Protein AF-A0A8C9FLG6-F1 (afdb_monomer_lite)

Radius of gyration: 24.49 Å; chains: 1; bounding box: 48×32×73 Å

Organism: Pavo cristatus (NCBI:txid9049)

Foldseek 3Di:
DVVVVVVVVVVVCVVAPPPPDDDDDDDDDQFEQACLVVQVVVLHDGPALPPDRQPPADPQGGPSDHGYPVVVVVVVVVPDDDPDDPDDPPPPPDDDPDDD

pLDDT: mean 80.17, std 16.38, range [39.97, 97.75]

Secondary structure (DSSP, 8-state):
-HHHHHHHHHHHHHHS---------------B-TTHHHHHHTTPPPTTSTTS--TT-BTTB-TTSPBPHHHHHHHHHHHSPPP-----------------

Sequence (100 aa):
MQEAAMWAAALLLLLCPPALAGRFWHITDLHWDPGYEAAVAAGQRCPSGGSEATPGAGPWGSYLCDAPWSLLSSAVLAMRPPPPRHRGCVSSSAASRSRG

Structure (mmCIF, N/CA/C/O backbone):
data_AF-A0A8C9FLG6-F1
#
_entry.id   AF-A0A8C9FLG6-F1
#
loop_
_atom_site.group_PDB
_atom_site.id
_atom_site.type_symbol
_atom_site.label_atom_id
_atom_site.label_alt_id
_atom_site.label_comp_id
_atom_site.label_asym_id
_atom_site.label_entity_id
_atom_site.label_seq_id
_atom_site.pdbx_PDB_ins_code
_atom_site.Cartn_x
_atom_site.Cartn_y
_atom_site.Cartn_z
_atom_site.occupancy
_atom_site.B_iso_or_equiv
_atom_site.auth_seq_id
_atom_site.auth_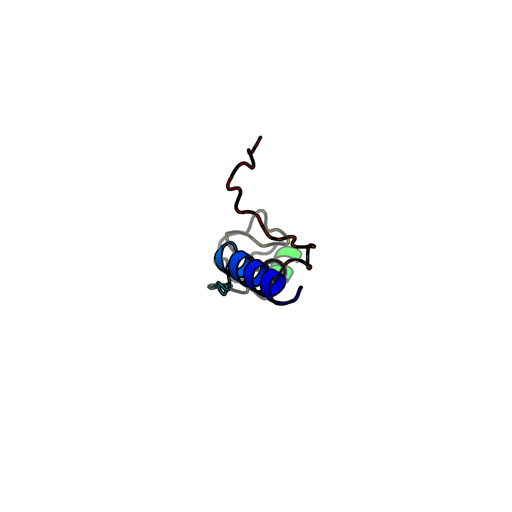comp_id
_atom_site.auth_asym_id
_atom_site.auth_atom_id
_atom_site.pdbx_PDB_model_num
ATOM 1 N N . MET A 1 1 ? 29.558 -0.921 -50.156 1.00 60.56 1 MET A N 1
ATOM 2 C CA . MET A 1 1 ? 28.534 -0.302 -49.279 1.00 60.56 1 MET A CA 1
ATOM 3 C C . MET A 1 1 ? 28.283 -1.089 -47.984 1.00 60.56 1 MET A C 1
ATOM 5 O O . MET A 1 1 ? 27.946 -0.457 -46.997 1.00 60.56 1 MET A O 1
ATOM 9 N N . GLN A 1 2 ? 28.458 -2.420 -47.939 1.00 63.78 2 GLN A N 1
ATOM 10 C CA . GLN A 1 2 ? 28.180 -3.240 -46.739 1.00 63.78 2 GLN A CA 1
ATOM 11 C C . GLN A 1 2 ? 29.267 -3.173 -45.647 1.00 63.78 2 GLN A C 1
ATOM 13 O O . GLN A 1 2 ? 28.932 -3.093 -44.472 1.00 63.78 2 GLN A O 1
ATOM 18 N N . GLU A 1 3 ? 30.549 -3.103 -46.015 1.00 72.44 3 GLU A N 1
ATOM 19 C CA . GLU A 1 3 ? 31.666 -3.042 -45.051 1.00 72.44 3 GLU A CA 1
ATOM 20 C C . GLU A 1 3 ? 31.596 -1.816 -44.131 1.00 72.44 3 GLU A C 1
ATOM 22 O O . GLU A 1 3 ? 31.666 -1.931 -42.912 1.00 72.44 3 GLU A O 1
ATOM 27 N N . ALA A 1 4 ? 31.381 -0.628 -44.703 1.00 77.44 4 ALA A N 1
ATOM 28 C CA . ALA A 1 4 ? 31.287 0.615 -43.936 1.00 77.44 4 ALA A CA 1
ATOM 29 C C . ALA A 1 4 ? 30.111 0.607 -42.944 1.00 77.44 4 ALA A C 1
ATOM 31 O O . ALA A 1 4 ? 30.225 1.150 -41.848 1.00 77.44 4 ALA A O 1
ATOM 32 N N . ALA A 1 5 ? 28.999 -0.044 -43.303 1.00 76.81 5 ALA A N 1
ATOM 33 C CA . ALA A 1 5 ? 27.848 -0.196 -42.421 1.00 76.81 5 ALA A CA 1
ATOM 34 C C . ALA A 1 5 ? 28.148 -1.141 -41.246 1.00 76.81 5 ALA A C 1
ATOM 36 O O . ALA A 1 5 ? 27.734 -0.862 -40.122 1.00 76.81 5 ALA A O 1
ATOM 37 N N . MET A 1 6 ? 28.910 -2.217 -41.477 1.00 78.88 6 MET A N 1
ATOM 38 C CA . MET A 1 6 ? 29.339 -3.129 -40.412 1.00 78.88 6 MET A CA 1
ATOM 39 C C . MET A 1 6 ? 30.326 -2.464 -39.453 1.00 78.88 6 MET A C 1
ATOM 41 O O . MET A 1 6 ? 30.162 -2.578 -38.240 1.00 78.88 6 MET A O 1
ATOM 45 N N . TRP A 1 7 ? 31.298 -1.708 -39.974 1.00 84.19 7 TRP A N 1
ATOM 46 C CA . TRP A 1 7 ? 32.234 -0.951 -39.138 1.00 84.19 7 TRP A CA 1
ATOM 47 C C . TRP A 1 7 ? 31.532 0.130 -38.321 1.00 84.19 7 TRP A C 1
ATOM 49 O O . TRP A 1 7 ? 31.820 0.275 -37.136 1.00 84.19 7 TRP A O 1
ATOM 59 N N . ALA A 1 8 ? 30.568 0.839 -38.913 1.00 81.38 8 ALA A N 1
ATOM 60 C CA . ALA A 1 8 ? 29.761 1.822 -38.198 1.00 81.38 8 ALA A CA 1
ATOM 61 C C . ALA A 1 8 ? 28.903 1.174 -37.097 1.00 81.38 8 ALA A C 1
ATOM 63 O O . ALA A 1 8 ? 28.847 1.699 -35.988 1.00 81.38 8 ALA A O 1
ATOM 64 N N . ALA A 1 9 ? 28.282 0.020 -37.365 1.00 77.88 9 ALA A N 1
ATOM 65 C CA . ALA A 1 9 ? 27.505 -0.720 -36.370 1.00 77.88 9 ALA A CA 1
ATOM 66 C C . ALA A 1 9 ? 28.384 -1.269 -35.231 1.00 77.88 9 ALA A C 1
ATOM 68 O O . ALA A 1 9 ? 28.002 -1.181 -34.065 1.00 77.88 9 ALA A O 1
ATOM 69 N N . ALA A 1 10 ? 29.577 -1.778 -35.545 1.00 80.88 10 ALA A N 1
ATOM 70 C CA . ALA A 1 10 ? 30.543 -2.234 -34.550 1.00 80.88 10 ALA A CA 1
ATOM 71 C C . ALA A 1 10 ? 31.054 -1.075 -33.677 1.00 80.88 10 ALA A C 1
ATOM 73 O O . ALA A 1 10 ? 31.071 -1.201 -32.451 1.00 80.88 10 ALA A O 1
ATOM 74 N N . LEU A 1 11 ? 31.390 0.075 -34.280 1.00 81.06 11 LEU A N 1
ATOM 75 C CA . LEU A 1 11 ? 31.747 1.289 -33.534 1.00 81.06 11 LEU A CA 1
ATOM 76 C C . LEU A 1 11 ? 30.596 1.744 -32.630 1.00 81.06 11 LEU A C 1
ATOM 78 O O . LEU A 1 11 ? 30.825 2.118 -31.483 1.00 81.06 11 LEU A O 1
ATOM 82 N N . LEU A 1 12 ? 29.359 1.690 -33.131 1.00 75.19 12 LEU A N 1
ATOM 83 C CA . LEU A 1 12 ? 28.170 2.098 -32.387 1.00 75.19 12 LEU A CA 1
ATOM 84 C C . LEU A 1 12 ? 27.909 1.191 -31.172 1.00 75.19 12 LEU A C 1
ATOM 86 O O . LEU A 1 12 ? 27.594 1.699 -30.098 1.00 75.19 12 LEU A O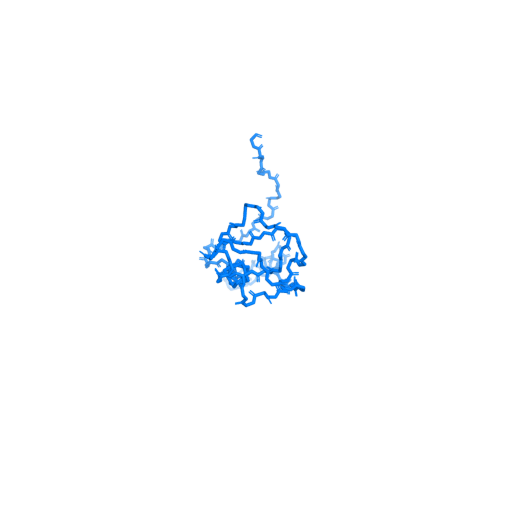 1
ATOM 90 N N . LEU A 1 13 ? 28.096 -0.126 -31.310 1.00 73.38 13 LEU A N 1
ATOM 91 C CA . LEU A 1 13 ? 27.986 -1.087 -30.204 1.00 73.38 13 LEU A CA 1
ATOM 92 C C . LEU A 1 13 ? 29.106 -0.923 -29.162 1.00 73.38 13 LEU A C 1
ATOM 94 O O . LEU A 1 13 ? 28.858 -1.102 -27.971 1.00 73.38 13 LEU A O 1
ATOM 98 N N . LEU A 1 14 ? 30.319 -0.559 -29.591 1.00 75.12 14 LEU A N 1
ATOM 99 C CA . LEU A 1 14 ? 31.457 -0.285 -28.703 1.00 75.12 14 LEU A CA 1
ATOM 100 C C . LEU A 1 14 ? 31.297 1.031 -27.926 1.00 75.12 14 LEU A C 1
ATOM 102 O O . LEU A 1 14 ? 31.654 1.098 -26.752 1.00 75.12 14 LEU A O 1
ATOM 106 N N . LEU A 1 15 ? 30.758 2.073 -28.564 1.00 76.94 15 LEU A N 1
ATOM 107 C CA . LEU A 1 15 ? 30.556 3.396 -27.958 1.00 76.94 15 LEU A CA 1
ATOM 108 C C . LEU A 1 15 ? 29.287 3.472 -27.091 1.00 76.94 15 LEU A C 1
ATOM 110 O O . LEU A 1 15 ? 29.192 4.332 -26.217 1.00 76.94 15 LEU A O 1
ATOM 114 N N . CYS A 1 16 ? 28.315 2.583 -27.314 1.00 66.81 16 CYS A N 1
ATOM 115 C CA . CYS A 1 16 ? 27.076 2.502 -26.544 1.00 66.81 16 CYS A CA 1
ATOM 116 C C . CYS A 1 16 ? 26.714 1.034 -26.258 1.00 66.81 16 CYS A C 1
ATOM 118 O O . CYS A 1 16 ? 25.765 0.504 -26.846 1.00 66.81 16 CYS A O 1
ATOM 120 N N . PRO A 1 17 ? 27.455 0.352 -25.362 1.00 67.00 17 PRO A N 1
ATOM 121 C CA . PRO A 1 17 ? 27.061 -0.981 -24.942 1.00 67.00 17 PRO A CA 1
ATOM 122 C C . PRO A 1 17 ? 25.672 -0.888 -24.296 1.00 67.00 17 PRO A C 1
ATOM 124 O O . PRO A 1 17 ? 25.449 -0.026 -23.435 1.00 67.00 17 PRO A O 1
ATOM 127 N N . PRO A 1 18 ? 24.707 -1.736 -24.690 1.00 67.75 18 PRO A N 1
ATOM 128 C CA . PRO A 1 18 ? 23.404 -1.733 -24.055 1.00 67.75 18 PRO A CA 1
ATOM 129 C C . PRO A 1 18 ? 23.603 -2.077 -22.577 1.00 67.75 18 PRO A C 1
ATOM 131 O O . PRO A 1 18 ? 24.148 -3.126 -22.237 1.00 67.75 18 PRO A O 1
ATOM 134 N N . ALA A 1 19 ? 23.189 -1.177 -21.686 1.00 66.38 19 ALA A N 1
ATOM 135 C CA . ALA A 1 19 ? 23.258 -1.403 -20.250 1.00 66.38 19 ALA A CA 1
ATOM 136 C C . ALA A 1 19 ? 22.259 -2.507 -19.848 1.00 66.38 19 ALA A C 1
ATOM 138 O O . ALA A 1 19 ? 21.144 -2.222 -19.414 1.00 66.38 19 ALA A O 1
ATOM 139 N N . LEU A 1 20 ? 22.650 -3.778 -19.995 1.00 66.00 20 LEU A N 1
ATOM 140 C CA . LEU A 1 20 ? 21.914 -4.954 -19.515 1.00 66.00 20 LEU A CA 1
ATOM 141 C C . LEU A 1 20 ? 22.188 -5.196 -18.019 1.00 66.00 20 LEU A C 1
ATOM 143 O O . LEU A 1 20 ? 22.536 -6.292 -17.591 1.00 66.00 20 LEU A O 1
ATOM 147 N N . ALA A 1 21 ? 22.043 -4.165 -17.190 1.00 76.38 21 ALA A N 1
ATOM 148 C CA . ALA A 1 21 ? 21.999 -4.377 -15.749 1.00 76.38 21 ALA A CA 1
ATOM 149 C C . ALA A 1 21 ? 20.569 -4.779 -15.362 1.00 76.38 21 ALA A C 1
ATOM 151 O O . ALA A 1 21 ? 19.636 -3.978 -15.478 1.00 76.38 21 ALA A O 1
ATOM 152 N N . GLY A 1 22 ? 20.391 -6.025 -14.916 1.00 80.56 22 GLY A N 1
ATOM 153 C CA . GLY A 1 22 ? 19.137 -6.476 -14.317 1.00 80.56 22 GLY A CA 1
ATOM 154 C C . GLY A 1 22 ? 18.813 -5.655 -13.066 1.00 80.56 22 GLY A C 1
ATOM 155 O O . GLY A 1 22 ? 19.706 -5.280 -12.308 1.00 80.56 22 GLY A O 1
ATOM 156 N N . ARG A 1 23 ? 17.532 -5.349 -12.850 1.00 84.19 23 ARG A N 1
ATOM 157 C CA . ARG A 1 23 ? 17.051 -4.654 -11.648 1.00 84.19 23 ARG A CA 1
ATOM 158 C C . ARG A 1 23 ? 15.998 -5.529 -10.992 1.00 84.19 23 ARG A C 1
ATOM 160 O O . ARG A 1 23 ? 15.138 -6.063 -11.688 1.00 84.19 23 ARG A O 1
ATOM 167 N N . PHE A 1 24 ? 16.059 -5.645 -9.675 1.00 91.88 24 PHE A N 1
ATOM 168 C CA . PHE A 1 24 ? 15.056 -6.342 -8.881 1.00 91.88 24 PHE A CA 1
ATOM 169 C C . PHE A 1 24 ? 14.609 -5.447 -7.727 1.00 91.88 24 PHE A C 1
ATOM 171 O O . PHE A 1 24 ? 15.357 -4.581 -7.271 1.00 91.88 24 PHE A O 1
ATOM 178 N N . TRP A 1 25 ? 13.373 -5.646 -7.287 1.00 95.12 25 TRP A N 1
ATOM 179 C CA . TRP A 1 25 ? 12.842 -5.019 -6.085 1.00 95.12 25 TRP A CA 1
ATOM 180 C C . TRP A 1 25 ? 13.057 -5.956 -4.900 1.00 95.12 25 TRP A C 1
ATOM 182 O O . TRP A 1 25 ? 12.898 -7.167 -5.037 1.00 95.12 25 TRP A O 1
ATOM 192 N N . HIS A 1 26 ? 13.390 -5.394 -3.743 1.00 95.94 26 HIS A N 1
ATOM 193 C CA . HIS A 1 26 ? 13.369 -6.100 -2.469 1.00 95.94 26 HIS A CA 1
ATOM 194 C C . HIS A 1 26 ? 12.371 -5.379 -1.564 1.00 95.94 26 HIS A C 1
ATOM 196 O O . HIS A 1 26 ? 12.491 -4.174 -1.350 1.00 95.94 26 HIS A O 1
ATOM 202 N N . ILE A 1 27 ? 11.368 -6.114 -1.092 1.00 96.94 27 ILE A N 1
ATOM 203 C CA . ILE A 1 27 ? 10.342 -5.649 -0.16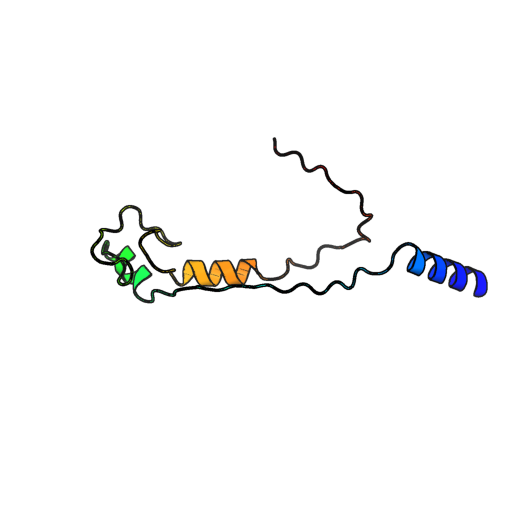2 1.00 96.94 27 ILE A CA 1
ATOM 204 C C . ILE A 1 27 ? 10.236 -6.681 0.960 1.00 96.94 27 ILE A C 1
ATOM 206 O O . ILE A 1 27 ? 10.347 -7.879 0.706 1.00 96.94 27 ILE A O 1
ATOM 210 N N . THR A 1 28 ? 10.057 -6.216 2.188 1.00 97.06 28 THR A N 1
ATOM 211 C CA . THR A 1 28 ? 10.007 -7.039 3.400 1.00 97.06 28 THR A CA 1
ATOM 212 C C . THR A 1 28 ? 9.039 -6.406 4.396 1.00 97.06 28 THR A C 1
ATOM 214 O O . THR A 1 28 ? 8.577 -5.288 4.161 1.00 97.06 28 THR A O 1
ATOM 217 N N . ASP A 1 29 ? 8.706 -7.141 5.459 1.00 97.38 29 ASP A N 1
ATOM 218 C CA . ASP A 1 29 ? 7.981 -6.631 6.630 1.00 97.38 29 ASP A CA 1
ATOM 219 C C . ASP A 1 29 ? 6.654 -5.939 6.274 1.00 97.38 29 ASP A C 1
ATOM 221 O O . ASP A 1 29 ? 6.297 -4.909 6.836 1.00 97.38 29 ASP A O 1
ATOM 225 N N . LEU A 1 30 ? 5.901 -6.500 5.317 1.00 96.56 30 LEU A N 1
ATOM 226 C CA . LEU A 1 30 ? 4.661 -5.879 4.838 1.00 96.56 30 LEU A CA 1
ATOM 227 C C . LEU A 1 30 ? 3.589 -5.775 5.929 1.00 96.56 30 LEU A C 1
ATOM 229 O O . LEU A 1 30 ? 2.734 -4.912 5.790 1.00 96.56 30 LEU A O 1
ATOM 233 N N . HIS A 1 31 ? 3.628 -6.659 6.939 1.00 97.31 31 HIS A N 1
ATOM 234 C CA . HIS A 1 31 ? 2.770 -6.655 8.130 1.00 97.31 31 HIS A CA 1
ATOM 235 C C . HIS A 1 31 ? 1.320 -6.260 7.829 1.00 97.31 31 HIS A C 1
ATOM 237 O O . HIS A 1 31 ? 0.938 -5.109 7.971 1.00 97.31 31 HIS A O 1
ATOM 243 N N . TRP A 1 32 ? 0.510 -7.209 7.361 1.00 97.12 32 TRP A N 1
ATOM 244 C CA . TRP A 1 32 ? -0.879 -6.931 7.002 1.00 97.12 32 TRP A CA 1
ATOM 245 C C . TRP A 1 32 ? -1.815 -7.048 8.214 1.00 97.12 32 TRP A C 1
ATOM 247 O O . TRP A 1 32 ? -1.886 -8.117 8.822 1.00 97.12 32 TRP A O 1
ATOM 257 N N . ASP A 1 33 ? -2.574 -5.987 8.509 1.00 96.88 33 ASP A N 1
ATOM 258 C CA . ASP A 1 33 ? -3.675 -6.006 9.485 1.00 96.88 33 ASP A CA 1
ATOM 259 C C . ASP A 1 33 ? -5.034 -6.129 8.767 1.00 96.88 33 ASP A C 1
ATOM 261 O O . ASP A 1 33 ? -5.531 -5.144 8.215 1.00 96.88 33 ASP A O 1
ATOM 265 N N . PRO A 1 34 ? -5.674 -7.315 8.768 1.00 96.12 34 PRO A N 1
ATOM 266 C CA . PRO A 1 34 ? -6.957 -7.526 8.095 1.00 96.12 34 PRO A CA 1
ATOM 267 C C . PRO A 1 34 ? -8.136 -6.823 8.786 1.00 96.12 34 PRO A C 1
ATOM 269 O O . PRO A 1 34 ? -9.222 -6.749 8.211 1.00 96.12 34 PRO A O 1
ATOM 272 N N . GLY A 1 35 ? -7.963 -6.361 10.027 1.00 95.06 35 GLY A N 1
ATOM 273 C CA . GLY A 1 35 ? -8.997 -5.659 10.782 1.00 95.06 35 GLY A CA 1
ATOM 274 C C . GLY A 1 35 ? -8.853 -4.140 10.752 1.00 95.06 35 GLY A C 1
ATOM 275 O O . GLY A 1 35 ? -9.712 -3.460 11.316 1.00 95.06 35 GLY A O 1
ATOM 276 N N . TYR A 1 36 ? -7.810 -3.603 10.110 1.00 95.12 36 TYR A N 1
ATOM 277 C CA . TYR A 1 36 ? -7.528 -2.170 10.104 1.00 95.12 36 TYR A CA 1
ATOM 278 C C . TYR A 1 36 ? -8.710 -1.357 9.573 1.00 95.12 36 TYR A C 1
ATOM 280 O O . TYR A 1 36 ? -9.193 -0.446 10.244 1.00 95.12 36 TYR A O 1
ATOM 288 N N . GLU A 1 37 ? -9.214 -1.687 8.385 1.00 93.31 37 GLU A N 1
ATOM 289 C CA . GLU A 1 37 ? -10.245 -0.899 7.710 1.00 93.31 37 GLU A CA 1
ATOM 290 C C . GLU A 1 37 ? -11.561 -0.907 8.493 1.00 93.31 37 GLU A C 1
ATOM 292 O O . GLU A 1 37 ? -12.207 0.133 8.633 1.00 93.31 37 GLU A O 1
ATOM 297 N N . ALA A 1 38 ? -11.933 -2.062 9.050 1.00 93.38 38 ALA A N 1
ATOM 298 C CA . ALA A 1 38 ? -13.118 -2.192 9.890 1.00 93.38 38 ALA A CA 1
ATOM 299 C C . ALA A 1 38 ? -12.977 -1.387 11.191 1.00 93.38 38 ALA A C 1
ATOM 301 O O . ALA A 1 38 ? -13.910 -0.680 11.577 1.00 93.38 38 ALA A O 1
ATOM 302 N N . ALA A 1 39 ? -11.807 -1.446 11.835 1.00 90.50 39 ALA A N 1
ATOM 303 C CA . ALA A 1 39 ? -11.524 -0.684 13.044 1.00 90.50 39 ALA A CA 1
ATOM 304 C C . ALA A 1 39 ? -11.583 0.827 12.790 1.00 90.50 39 ALA A C 1
ATOM 306 O O . ALA A 1 39 ? -12.295 1.537 13.498 1.00 90.50 39 ALA A O 1
ATOM 307 N N . VAL A 1 40 ? -10.921 1.316 11.737 1.00 88.75 40 VAL A N 1
ATOM 308 C CA . VAL A 1 40 ? -10.941 2.741 11.375 1.00 88.75 40 VAL A CA 1
ATOM 309 C C . VAL A 1 40 ? -12.354 3.212 11.035 1.00 88.75 40 VAL A C 1
ATOM 311 O O . VAL A 1 40 ? -12.767 4.269 11.511 1.00 88.75 40 VAL A O 1
ATOM 314 N N . ALA A 1 41 ? -13.129 2.423 10.284 1.00 89.12 41 ALA A N 1
ATOM 315 C CA . ALA A 1 41 ? -14.520 2.754 9.966 1.00 89.12 41 ALA A CA 1
ATOM 316 C C . ALA A 1 41 ? -15.410 2.837 11.219 1.00 89.12 41 ALA A C 1
ATOM 318 O O . ALA A 1 41 ? -16.323 3.660 11.275 1.00 89.12 41 ALA A O 1
ATOM 319 N N . ALA A 1 42 ? -15.129 2.016 12.232 1.00 89.75 42 ALA A N 1
ATOM 320 C CA . ALA A 1 42 ? -15.822 2.034 13.516 1.00 89.75 42 ALA A CA 1
ATOM 321 C C . ALA A 1 42 ? -15.273 3.087 14.503 1.00 89.75 42 ALA A C 1
ATOM 323 O O . ALA A 1 42 ? -15.782 3.191 15.620 1.00 89.75 42 ALA A O 1
ATOM 324 N N . GLY A 1 43 ? -14.231 3.846 14.137 1.00 86.75 43 GLY A N 1
ATOM 325 C CA . GLY A 1 43 ? -13.529 4.750 15.057 1.00 86.75 43 GLY A CA 1
ATOM 326 C C . GLY A 1 43 ? -12.828 4.017 16.209 1.00 86.75 43 GLY A C 1
ATOM 327 O O . GLY A 1 43 ? -12.607 4.590 17.275 1.00 86.75 43 GLY A O 1
ATOM 328 N N . GLN A 1 44 ? -12.522 2.736 16.014 1.00 86.38 44 GLN A N 1
ATOM 329 C CA . GLN A 1 44 ? -11.851 1.864 16.966 1.00 86.38 44 GLN A CA 1
ATOM 330 C C . GLN A 1 44 ? -10.348 1.798 16.677 1.00 86.38 44 GLN A C 1
ATOM 332 O O . GLN A 1 44 ? -9.874 2.136 15.593 1.00 86.38 44 GLN A O 1
ATOM 337 N N . ARG A 1 45 ? -9.583 1.332 17.667 1.00 85.44 45 ARG A N 1
ATOM 338 C CA . ARG A 1 45 ? -8.160 1.030 17.486 1.00 85.44 45 ARG A CA 1
ATOM 339 C C . ARG A 1 45 ? -7.978 -0.150 16.529 1.00 85.44 45 ARG A C 1
ATOM 341 O O . ARG A 1 45 ? -8.772 -1.092 16.558 1.00 85.44 45 ARG A O 1
ATOM 348 N N . CYS A 1 46 ? -6.906 -0.135 15.747 1.00 91.19 46 CYS A N 1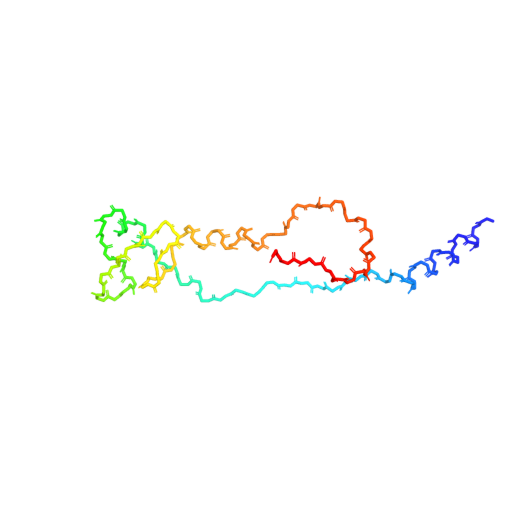
ATOM 349 C CA . CYS A 1 46 ? -6.520 -1.294 14.946 1.00 91.19 46 CYS A CA 1
ATOM 350 C C . CYS A 1 46 ? -6.133 -2.483 15.852 1.00 91.19 46 CYS A C 1
ATOM 352 O O . CYS A 1 46 ? -5.566 -2.269 16.933 1.00 91.19 46 CYS A O 1
ATOM 354 N N . PRO A 1 47 ? -6.423 -3.734 15.449 1.00 92.31 47 PRO A N 1
ATOM 355 C CA . PRO A 1 47 ? -6.056 -4.923 16.215 1.00 92.31 47 PRO A CA 1
ATOM 356 C C . PRO A 1 47 ? -4.565 -5.017 16.540 1.00 92.31 47 PRO A C 1
ATOM 358 O O . PRO A 1 47 ? -4.226 -5.359 17.678 1.00 92.31 47 PRO A O 1
ATOM 361 N N . SER A 1 48 ? -3.695 -4.678 15.585 1.00 93.31 48 SER A N 1
ATOM 362 C CA . SER A 1 48 ? -2.245 -4.820 15.747 1.00 93.31 48 SER A CA 1
ATOM 363 C C . SER A 1 48 ? -1.605 -3.748 16.644 1.00 93.31 48 SER A C 1
ATOM 365 O O . SER A 1 48 ? -0.539 -3.982 17.207 1.00 93.31 48 SER A O 1
ATOM 367 N N . GLY A 1 49 ? -2.256 -2.593 16.834 1.00 85.31 49 GLY A N 1
ATOM 368 C CA . GLY A 1 49 ? -1.666 -1.406 17.470 1.00 85.31 49 GLY A CA 1
ATOM 369 C C . GLY A 1 49 ? -1.614 -1.390 18.996 1.00 85.31 49 GLY A C 1
ATOM 370 O O . GLY A 1 49 ? -1.556 -0.329 19.616 1.00 85.31 49 GLY A O 1
ATOM 371 N N . GLY A 1 50 ? -1.660 -2.564 19.627 1.00 78.44 50 GLY A N 1
ATOM 372 C CA . GLY A 1 50 ? -1.603 -2.684 21.083 1.00 78.44 50 GLY A CA 1
ATOM 373 C C . GLY A 1 50 ? -2.733 -1.929 21.799 1.00 78.44 50 GLY A C 1
ATOM 374 O O . GLY A 1 50 ? -3.839 -1.792 21.289 1.00 78.44 50 GLY A O 1
ATOM 375 N N . SER A 1 51 ? -2.495 -1.467 23.024 1.00 72.31 51 SER A N 1
ATOM 376 C CA . SER A 1 51 ? -3.516 -0.788 23.840 1.00 72.31 51 SER A CA 1
ATOM 377 C C . SER A 1 51 ? -3.682 0.706 23.541 1.00 72.31 51 SER A C 1
ATOM 379 O O . SER A 1 51 ? -4.511 1.353 24.181 1.00 72.31 51 SER A O 1
ATOM 381 N N . GLU A 1 52 ? -2.901 1.274 22.621 1.00 72.00 52 GLU A N 1
ATOM 382 C CA . GLU A 1 52 ? -2.945 2.709 22.344 1.00 72.00 52 GLU A CA 1
ATOM 383 C C . GLU A 1 52 ? -4.131 3.078 21.445 1.00 72.00 52 GLU A C 1
ATOM 385 O O . GLU A 1 52 ? -4.517 2.351 20.525 1.00 72.00 52 GLU A O 1
ATOM 390 N N . ALA A 1 53 ? -4.741 4.232 21.725 1.00 70.25 53 ALA A N 1
ATOM 391 C CA . ALA A 1 53 ? -5.687 4.833 20.797 1.00 70.25 53 ALA A CA 1
ATOM 392 C C . ALA A 1 53 ? -4.954 5.181 19.496 1.00 70.25 53 ALA A C 1
ATOM 394 O O . ALA A 1 53 ? -3.781 5.542 19.523 1.00 70.25 53 ALA A O 1
ATOM 395 N N . THR A 1 54 ? -5.654 5.133 18.363 1.00 74.12 54 THR A N 1
ATOM 396 C CA . THR A 1 54 ? -5.078 5.449 17.048 1.00 74.12 54 THR A CA 1
ATOM 397 C C . THR A 1 54 ? -5.598 6.801 16.528 1.00 74.12 54 THR A C 1
ATOM 399 O O . THR A 1 54 ? -6.364 6.834 15.560 1.00 74.12 54 THR A O 1
ATOM 402 N N . PRO A 1 55 ? -5.257 7.942 17.162 1.00 73.62 55 PRO A N 1
ATOM 403 C CA . PRO A 1 55 ? -5.696 9.245 16.681 1.00 73.62 55 PRO A CA 1
ATOM 404 C C . PRO A 1 55 ? -5.116 9.514 15.287 1.00 73.62 55 PRO A C 1
ATOM 406 O O . PRO A 1 55 ? -3.943 9.260 15.025 1.00 73.62 55 PRO A O 1
ATOM 409 N N . GLY A 1 56 ? -5.952 10.025 14.381 1.00 78.69 56 GLY A N 1
ATOM 410 C CA . GLY A 1 56 ? -5.532 10.357 13.017 1.00 78.69 56 GLY A CA 1
ATOM 411 C C . GLY A 1 56 ? -5.360 9.156 12.081 1.00 78.69 56 GLY A C 1
ATOM 412 O O . GLY A 1 56 ? -4.655 9.281 11.082 1.00 78.69 56 GLY A O 1
ATOM 413 N N . ALA A 1 57 ? -5.987 8.010 12.374 1.00 89.19 57 ALA A N 1
ATOM 414 C CA . ALA A 1 57 ? -6.004 6.875 11.456 1.00 89.19 57 ALA A CA 1
ATOM 415 C C . ALA A 1 57 ? -6.608 7.270 10.096 1.00 89.19 57 ALA A C 1
ATOM 417 O O . ALA A 1 57 ? -7.721 7.794 10.023 1.00 89.19 57 ALA A O 1
ATOM 418 N N . GLY A 1 58 ? -5.844 7.047 9.026 1.00 91.38 58 GLY A N 1
ATOM 419 C CA . GLY A 1 58 ? -6.215 7.417 7.665 1.00 91.38 58 GLY A CA 1
ATOM 420 C C . GLY A 1 58 ? -6.414 6.204 6.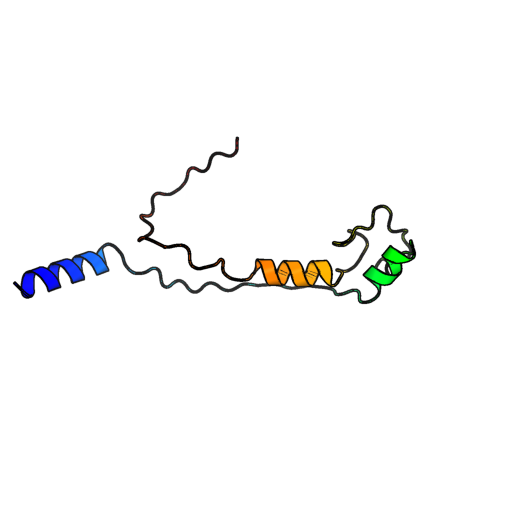753 1.00 91.38 58 GLY A C 1
ATOM 421 O O . GLY A 1 58 ? -6.125 5.072 7.130 1.00 91.38 58 GLY A O 1
ATOM 422 N N . PRO A 1 59 ? -6.844 6.419 5.499 1.00 92.44 59 PRO A N 1
ATOM 423 C CA . PRO A 1 59 ? -7.105 5.331 4.554 1.00 92.44 59 PRO A CA 1
ATOM 424 C C . PRO A 1 59 ? -5.847 4.556 4.133 1.00 92.44 59 PRO A C 1
ATOM 426 O O . PRO A 1 59 ? -5.973 3.491 3.542 1.00 92.44 59 PRO A O 1
ATOM 429 N N . TRP A 1 60 ? -4.650 5.083 4.407 1.00 95.12 60 TRP A N 1
ATOM 430 C CA . TRP A 1 60 ? -3.362 4.476 4.049 1.00 95.12 60 TRP A CA 1
ATOM 431 C C . TRP A 1 60 ? -2.594 3.918 5.249 1.00 95.12 60 TRP A C 1
ATOM 433 O O . TRP A 1 60 ? -1.451 3.506 5.085 1.00 95.12 60 TRP A O 1
ATOM 443 N N . GLY A 1 61 ? -3.190 3.917 6.442 1.00 94.44 61 GLY A N 1
ATOM 444 C CA . GLY A 1 61 ? -2.539 3.425 7.650 1.00 94.44 61 GLY A CA 1
ATOM 445 C C . GLY A 1 61 ? -2.404 4.480 8.745 1.00 94.44 61 GLY A C 1
ATOM 446 O O . GLY A 1 61 ? -2.809 5.638 8.612 1.00 94.44 61 GLY A O 1
ATOM 447 N N . SER A 1 62 ? -1.843 4.032 9.863 1.00 93.06 62 SER A N 1
ATOM 448 C CA . SER A 1 62 ? -1.402 4.847 10.993 1.00 93.06 62 SER A CA 1
ATOM 449 C C . SER A 1 62 ? -0.088 4.269 11.498 1.00 93.06 62 SER A C 1
ATOM 451 O O . SER A 1 62 ? 0.098 3.060 11.440 1.00 93.06 62 SER A O 1
ATOM 453 N N . TYR A 1 63 ? 0.803 5.107 12.024 1.00 91.69 63 TYR A N 1
ATOM 454 C CA . TYR A 1 63 ? 2.100 4.664 12.547 1.00 91.69 63 TYR A CA 1
ATOM 455 C C . TYR A 1 63 ? 1.997 3.686 13.721 1.00 91.69 63 TYR A C 1
ATOM 457 O O . TYR A 1 63 ? 2.938 2.946 13.975 1.00 91.69 63 TYR A O 1
ATOM 465 N N . LEU A 1 64 ? 0.872 3.699 14.437 1.00 91.94 64 LEU A N 1
ATOM 466 C CA . LEU A 1 64 ? 0.619 2.784 15.550 1.00 91.94 64 LEU A CA 1
ATOM 467 C C . LEU A 1 64 ? 0.058 1.433 15.092 1.00 91.94 64 LEU A C 1
ATOM 469 O O . LEU A 1 64 ? -0.222 0.601 15.939 1.00 91.94 64 LEU A O 1
ATOM 473 N N . CYS A 1 65 ? -0.156 1.217 13.794 1.00 93.81 65 CYS A N 1
ATOM 474 C CA . CYS A 1 65 ? -0.793 0.018 13.259 1.00 93.81 65 CYS A CA 1
ATOM 475 C C . CYS A 1 65 ? 0.091 -0.674 12.224 1.00 93.81 65 CYS A C 1
ATOM 477 O O . CYS A 1 65 ? 0.937 -0.051 11.584 1.00 93.81 65 CYS A O 1
ATOM 479 N N . ASP A 1 66 ? -0.203 -1.950 12.008 1.00 96.00 66 ASP A N 1
ATOM 480 C CA . ASP A 1 66 ? 0.266 -2.705 10.856 1.00 96.00 66 ASP A CA 1
ATOM 481 C C . ASP A 1 66 ? -0.494 -2.216 9.606 1.00 96.00 66 ASP A C 1
ATOM 483 O O . ASP A 1 66 ? -1.472 -1.458 9.678 1.00 96.00 66 ASP A O 1
ATOM 487 N N . ALA A 1 67 ? -0.003 -2.583 8.428 1.00 97.06 67 ALA A N 1
ATOM 488 C CA . ALA A 1 67 ? -0.418 -1.990 7.173 1.00 97.06 67 ALA A CA 1
ATOM 489 C C . ALA A 1 67 ? -1.816 -2.464 6.717 1.00 97.06 67 ALA A C 1
ATOM 491 O O . ALA A 1 67 ? -2.080 -3.672 6.668 1.00 97.06 67 ALA A O 1
ATOM 492 N N . PRO A 1 68 ? -2.697 -1.537 6.288 1.00 96.94 68 PRO A N 1
ATOM 493 C CA . PRO A 1 68 ? -3.950 -1.888 5.628 1.00 96.94 68 PRO A CA 1
ATOM 494 C C . PRO A 1 68 ? -3.736 -2.387 4.204 1.00 96.94 68 PRO A C 1
ATOM 496 O O . PRO A 1 68 ? -2.742 -2.061 3.545 1.00 96.94 68 PRO A O 1
ATOM 499 N N . TRP A 1 69 ? -4.730 -3.089 3.664 1.00 96.81 69 TRP A N 1
ATOM 500 C CA . TRP A 1 69 ? -4.676 -3.615 2.299 1.00 96.81 69 TRP A CA 1
ATOM 501 C C . TRP A 1 69 ? -4.472 -2.516 1.244 1.00 96.81 69 TRP A C 1
ATOM 503 O O . TRP A 1 69 ? -3.768 -2.709 0.246 1.00 96.81 69 TRP A O 1
ATOM 513 N N . SER A 1 70 ? -5.051 -1.337 1.468 1.00 96.81 70 SER A N 1
ATOM 514 C CA . SER A 1 70 ? -4.856 -0.153 0.623 1.00 96.81 70 SER A CA 1
ATOM 515 C C . SER A 1 70 ? -3.376 0.239 0.497 1.00 96.81 70 SER A C 1
ATOM 517 O O . SER A 1 70 ? -2.902 0.507 -0.610 1.00 96.81 70 SER A O 1
ATOM 519 N N . LEU A 1 71 ? -2.612 0.205 1.594 1.00 97.44 71 LEU A N 1
ATOM 520 C CA . LEU A 1 71 ? -1.183 0.509 1.583 1.00 97.44 71 LEU A CA 1
ATOM 521 C C . LEU A 1 71 ? -0.397 -0.577 0.840 1.00 97.44 71 LEU A C 1
ATOM 523 O O . LEU A 1 71 ? 0.344 -0.242 -0.088 1.00 97.44 71 LEU A O 1
ATOM 527 N N . LEU A 1 72 ? -0.608 -1.862 1.165 1.00 97.75 72 LEU A N 1
ATOM 528 C CA . LEU A 1 72 ? 0.090 -2.973 0.495 1.00 97.75 72 LEU A CA 1
ATOM 529 C C . LEU A 1 72 ? -0.152 -2.964 -1.023 1.00 97.75 72 LEU A C 1
ATOM 531 O O . LEU A 1 72 ? 0.788 -3.065 -1.815 1.00 97.75 72 LEU A O 1
ATOM 535 N N . SER A 1 73 ? -1.409 -2.809 -1.443 1.00 97.12 73 SER A N 1
ATOM 536 C CA . SER A 1 73 ? -1.774 -2.790 -2.863 1.00 97.12 73 SER A CA 1
ATOM 537 C C . SER A 1 73 ? -1.161 -1.598 -3.603 1.00 97.12 73 SER A C 1
ATOM 539 O O . SER A 1 73 ? -0.642 -1.767 -4.712 1.00 97.12 73 SER A O 1
ATOM 541 N N . SER A 1 74 ? -1.143 -0.415 -2.980 1.00 96.88 74 SER A N 1
ATOM 542 C CA . SER A 1 74 ? -0.483 0.765 -3.547 1.00 96.88 74 SER A CA 1
ATOM 543 C C . SER A 1 74 ? 1.033 0.579 -3.691 1.00 96.88 74 SER A C 1
ATOM 545 O O . SER A 1 74 ? 1.592 0.931 -4.732 1.00 96.88 74 SER A O 1
ATOM 547 N N . ALA A 1 75 ? 1.695 -0.048 -2.712 1.00 96.69 75 ALA A N 1
ATOM 548 C CA . ALA A 1 75 ? 3.130 -0.316 -2.755 1.00 96.69 75 ALA A CA 1
ATOM 549 C C . ALA A 1 75 ? 3.486 -1.274 -3.902 1.00 96.69 75 ALA A C 1
ATOM 551 O O . ALA A 1 75 ? 4.405 -1.011 -4.682 1.00 96.69 75 ALA A O 1
ATOM 552 N N . VAL A 1 76 ? 2.709 -2.349 -4.077 1.00 96.06 76 VAL A N 1
ATOM 553 C CA . VAL A 1 76 ? 2.885 -3.286 -5.199 1.00 96.06 76 VAL A CA 1
ATOM 554 C C . VAL A 1 76 ? 2.642 -2.608 -6.545 1.00 96.06 76 VAL A C 1
ATOM 556 O O . VAL A 1 76 ? 3.393 -2.832 -7.498 1.00 96.06 76 VAL A O 1
ATOM 559 N N . LEU A 1 77 ? 1.631 -1.741 -6.637 1.00 95.62 77 LEU A N 1
ATOM 560 C CA . LEU A 1 77 ? 1.380 -0.961 -7.846 1.00 95.62 77 LEU A CA 1
ATOM 561 C C . LEU A 1 77 ? 2.542 -0.006 -8.158 1.00 95.62 77 LEU A C 1
ATOM 563 O O . LEU A 1 77 ? 2.913 0.122 -9.323 1.00 95.62 77 LEU A O 1
ATOM 567 N N . ALA A 1 78 ? 3.150 0.607 -7.144 1.00 94.81 78 ALA A N 1
ATOM 568 C CA . ALA A 1 78 ? 4.296 1.500 -7.308 1.00 94.81 78 ALA A CA 1
ATOM 569 C C . ALA A 1 78 ? 5.569 0.772 -7.779 1.00 94.81 78 ALA A C 1
ATOM 571 O O . ALA A 1 78 ? 6.395 1.367 -8.472 1.00 94.81 78 ALA A O 1
ATOM 572 N N . MET A 1 79 ? 5.716 -0.518 -7.459 1.00 93.94 79 MET A N 1
ATOM 573 C CA . MET A 1 79 ? 6.825 -1.349 -7.946 1.00 93.94 79 MET A CA 1
ATOM 574 C C . MET A 1 79 ? 6.673 -1.764 -9.418 1.00 93.94 79 MET A C 1
ATOM 576 O O . MET A 1 79 ? 7.639 -2.238 -10.030 1.00 93.94 79 MET A O 1
ATOM 580 N N . ARG A 1 80 ? 5.487 -1.599 -10.024 1.00 91.81 80 ARG A N 1
ATOM 581 C CA . ARG A 1 80 ? 5.296 -1.937 -11.439 1.00 91.81 80 ARG A CA 1
ATOM 582 C C . ARG A 1 80 ? 6.150 -1.031 -12.329 1.00 91.81 80 ARG A C 1
ATOM 584 O O . ARG A 1 80 ? 6.260 0.170 -12.074 1.00 91.81 80 ARG A O 1
ATOM 591 N N . PRO A 1 81 ? 6.749 -1.585 -13.399 1.00 81.94 81 PRO A N 1
ATOM 592 C CA . PRO A 1 81 ? 7.497 -0.774 -14.340 1.00 81.94 81 PRO A CA 1
ATOM 593 C C . PRO A 1 81 ? 6.578 0.309 -14.919 1.00 81.94 81 PRO A C 1
ATOM 595 O O . PRO A 1 81 ? 5.418 0.027 -15.236 1.00 81.94 81 PRO A O 1
ATOM 598 N N . PRO A 1 82 ? 7.078 1.547 -15.076 1.00 73.44 82 PRO A N 1
ATOM 599 C CA . PRO A 1 82 ? 6.309 2.579 -15.745 1.00 73.44 82 PRO A CA 1
ATOM 600 C C . PRO A 1 82 ? 5.995 2.124 -17.178 1.00 73.44 82 PRO A C 1
ATOM 602 O O . PRO A 1 82 ? 6.779 1.362 -17.759 1.00 73.44 82 PRO A O 1
ATOM 605 N N . PRO A 1 83 ? 4.895 2.614 -17.777 1.00 72.19 83 PRO A N 1
ATOM 606 C CA . PRO A 1 83 ? 4.589 2.330 -19.173 1.00 72.19 83 PRO A CA 1
ATOM 607 C C . PRO A 1 83 ? 5.795 2.669 -20.064 1.00 72.19 83 PRO A C 1
ATOM 609 O O . PRO A 1 83 ? 6.583 3.560 -19.709 1.00 72.19 83 PRO A O 1
ATOM 612 N N . PRO A 1 84 ? 5.966 1.974 -21.205 1.00 59.81 84 PRO A N 1
ATOM 613 C CA . PRO A 1 84 ? 7.068 2.226 -22.119 1.00 59.81 84 PRO A CA 1
ATOM 614 C C . PRO A 1 84 ? 7.023 3.688 -22.561 1.00 59.81 84 PRO A C 1
ATOM 616 O O . PRO A 1 84 ? 6.215 4.102 -23.384 1.00 59.81 84 PRO A O 1
ATOM 619 N N . ARG A 1 85 ? 7.901 4.500 -21.979 1.00 61.00 85 ARG A N 1
ATOM 620 C CA . ARG A 1 85 ? 8.251 5.798 -22.545 1.00 61.00 85 ARG A CA 1
ATOM 621 C C . ARG A 1 85 ? 9.126 5.492 -23.751 1.00 61.00 85 ARG A C 1
ATOM 623 O O . ARG A 1 85 ? 9.964 4.599 -23.644 1.00 61.00 85 ARG A O 1
ATOM 630 N N . HIS A 1 86 ? 8.945 6.196 -24.869 1.00 52.25 86 HIS A N 1
ATOM 631 C CA . HIS A 1 86 ? 9.893 6.150 -25.984 1.00 52.25 86 HIS A CA 1
ATOM 632 C C . HIS A 1 86 ? 11.289 6.485 -25.438 1.00 52.25 86 HIS A C 1
ATOM 634 O O . HIS A 1 86 ? 11.639 7.647 -25.243 1.00 52.25 86 HIS A O 1
ATOM 640 N N . ARG A 1 87 ? 12.061 5.451 -25.095 1.00 54.50 87 ARG A N 1
ATOM 641 C CA . ARG A 1 87 ? 13.442 5.573 -24.653 1.00 54.50 87 ARG A CA 1
ATOM 642 C C . ARG A 1 87 ? 14.260 5.670 -25.928 1.00 54.50 87 ARG A C 1
ATOM 644 O O . ARG A 1 87 ? 14.701 4.659 -26.461 1.00 54.50 87 ARG A O 1
ATOM 651 N N . GLY A 1 88 ? 14.431 6.891 -26.430 1.00 57.06 88 GLY A N 1
ATOM 652 C CA . GLY A 1 88 ? 15.642 7.182 -27.191 1.00 57.06 88 GLY A CA 1
ATOM 653 C C . GLY A 1 88 ? 16.853 6.805 -26.333 1.00 57.06 88 GLY A C 1
ATOM 654 O O . GLY A 1 88 ? 16.758 6.831 -25.100 1.00 57.06 88 GLY A O 1
ATOM 655 N N . CYS A 1 89 ? 17.955 6.403 -26.971 1.00 53.47 89 CYS A N 1
ATOM 656 C CA . CYS A 1 89 ? 19.213 6.112 -26.289 1.00 53.47 89 CYS A CA 1
ATOM 657 C C . CYS A 1 89 ? 19.487 7.201 -25.248 1.00 53.47 89 CYS A C 1
ATOM 659 O O . CYS A 1 89 ? 19.596 8.380 -25.584 1.00 53.47 89 CYS A O 1
ATOM 661 N N . VAL A 1 90 ? 19.529 6.808 -23.973 1.00 55.09 90 VAL A N 1
ATOM 662 C CA . VAL A 1 90 ? 19.891 7.714 -22.888 1.00 55.09 90 VAL A CA 1
ATOM 663 C C . VAL A 1 90 ? 21.360 8.038 -23.106 1.00 55.09 90 VAL A C 1
ATOM 665 O O . VAL A 1 90 ? 22.230 7.250 -22.749 1.00 55.09 90 VAL A O 1
ATOM 668 N N . SER A 1 91 ? 21.632 9.180 -23.735 1.00 48.09 91 SER A N 1
ATOM 669 C CA . SER A 1 91 ? 22.928 9.819 -23.583 1.00 48.09 91 SER A CA 1
ATOM 670 C C . SER A 1 91 ? 23.080 10.078 -22.092 1.00 48.09 91 SER A C 1
ATOM 672 O O . SER A 1 91 ? 22.239 10.744 -21.479 1.00 48.09 91 SER A O 1
ATOM 674 N N . SER A 1 92 ? 24.097 9.471 -21.496 1.00 51.41 92 SER A N 1
ATOM 675 C CA . SER A 1 92 ? 24.509 9.701 -20.121 1.00 51.41 92 SER A CA 1
ATOM 676 C C . SER A 1 92 ? 24.999 11.144 -19.968 1.00 51.41 92 SER A C 1
ATOM 678 O O . SER A 1 92 ? 26.185 11.391 -19.795 1.00 51.41 92 SER A O 1
ATOM 680 N N . SER A 1 93 ? 24.098 12.120 -20.023 1.00 45.44 93 SER A N 1
ATOM 681 C CA . SER A 1 93 ? 24.328 13.432 -19.433 1.00 45.44 93 SER A CA 1
ATOM 682 C C . SER A 1 93 ? 23.696 13.400 -18.055 1.00 45.44 93 SER A C 1
ATO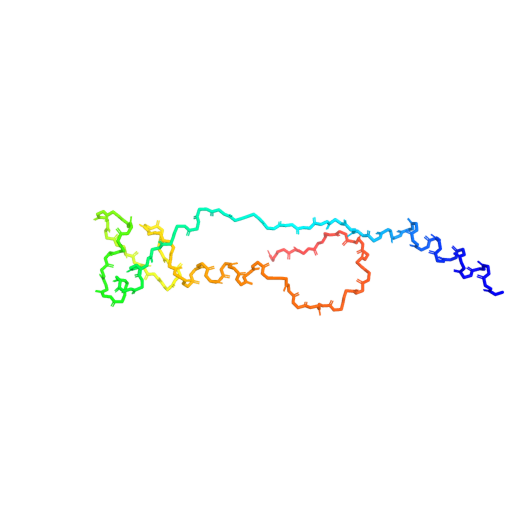M 684 O O . SER A 1 93 ? 22.488 13.543 -17.868 1.00 45.44 93 SER A O 1
ATOM 686 N N . ALA A 1 94 ? 24.557 13.086 -17.097 1.00 47.41 94 ALA A N 1
ATOM 687 C CA . ALA A 1 94 ? 24.281 13.147 -15.684 1.00 47.41 94 ALA A CA 1
ATOM 688 C C . ALA A 1 94 ? 23.650 14.492 -15.279 1.00 47.41 94 ALA A C 1
ATOM 690 O O . ALA A 1 94 ? 23.996 15.547 -15.797 1.00 47.41 94 ALA A O 1
ATOM 691 N N . ALA A 1 95 ? 22.771 14.399 -14.281 1.00 49.97 95 ALA A N 1
ATOM 692 C CA . ALA A 1 95 ? 22.642 15.346 -13.181 1.00 49.97 95 ALA A CA 1
ATOM 693 C C . ALA A 1 95 ? 22.459 16.838 -13.519 1.00 49.97 95 ALA A C 1
ATOM 695 O O . ALA A 1 95 ? 23.403 17.614 -13.548 1.00 49.97 95 ALA A O 1
ATOM 696 N N . SER A 1 96 ? 21.197 17.264 -13.572 1.00 50.25 96 SER A N 1
ATOM 697 C CA . SER A 1 96 ? 20.731 18.448 -12.840 1.00 50.25 96 SER A CA 1
ATOM 698 C C . SER A 1 96 ? 19.209 18.501 -12.933 1.00 50.25 96 SER A C 1
ATOM 700 O O . SER A 1 96 ? 18.629 18.972 -13.907 1.00 50.25 96 SER A O 1
ATOM 702 N N . ARG A 1 97 ? 18.533 17.952 -11.924 1.00 48.16 97 ARG A N 1
ATOM 703 C CA . ARG A 1 97 ? 17.151 18.330 -11.635 1.00 48.16 97 ARG A CA 1
ATOM 704 C C . ARG A 1 97 ? 17.219 19.069 -10.307 1.00 48.16 97 ARG A C 1
ATOM 706 O O . ARG A 1 97 ? 17.151 18.449 -9.248 1.00 48.16 97 ARG A O 1
ATOM 713 N N . SER A 1 98 ? 17.476 20.373 -10.396 1.00 42.72 98 SER A N 1
ATOM 714 C CA . SER A 1 98 ? 17.353 21.302 -9.280 1.00 42.72 98 SER A CA 1
ATOM 715 C C . SER A 1 98 ? 15.957 21.143 -8.682 1.00 42.72 98 SER A C 1
ATOM 717 O O . SER A 1 98 ? 14.945 21.316 -9.365 1.00 42.72 98 SER A O 1
ATOM 719 N N . ARG A 1 99 ? 15.911 20.753 -7.408 1.00 53.88 99 ARG A N 1
ATOM 720 C CA . ARG A 1 99 ? 14.779 21.094 -6.547 1.00 53.88 99 ARG A CA 1
ATOM 721 C C . ARG A 1 99 ? 14.761 22.626 -6.433 1.00 53.88 99 ARG A C 1
ATOM 723 O O . ARG A 1 99 ? 15.826 23.234 -6.542 1.00 53.88 99 ARG A O 1
ATOM 730 N N . GLY A 1 100 ? 13.556 23.191 -6.363 1.00 39.97 100 GLY A N 1
ATOM 731 C CA . GLY A 1 100 ? 13.313 24.637 -6.350 1.00 39.97 100 GLY A CA 1
ATOM 732 C C . GLY A 1 100 ? 13.921 25.366 -5.164 1.00 39.97 100 GLY A C 1
ATOM 733 O O . GLY A 1 100 ? 14.425 24.687 -4.241 1.00 39.97 100 GLY A O 1
#